Protein AF-A0A7W3Z6J3-F1 (afdb_monomer)

Nearest PDB structures (foldseek):
  6qvi-assembly2_B  TM=5.966E-01  e=2.739E+00  Thermus thermophilus HB27
  6qvi-assembly1_A  TM=5.813E-01  e=4.385E+00  Thermus thermophilus HB27
  6qvi-assembly3_C  TM=6.074E-01  e=8.375E+00  Thermus thermophilus HB27

Foldseek 3Di:
DDPVVVVVVVVVVVVVVCVVVVVCVVVVVVVLLAQDLVNLLVLLLVLLCVLCCVVQVNQKHKAADDVVPDDPLCVVQCPPQDWDFDADPVNATQKIWHWIWMDGNPPDPWTKIWIWIDHDLFIAIDIGGPDCDPVVVVVVVVSRVSCVVVVVSSSVSSVVSPD

Structure (mmCIF, N/CA/C/O backbone):
data_AF-A0A7W3Z6J3-F1
#
_entry.id   AF-A0A7W3Z6J3-F1
#
loop_
_atom_site.group_PDB
_atom_site.id
_atom_site.type_symbol
_atom_site.label_atom_id
_atom_site.label_alt_id
_atom_site.label_comp_id
_atom_site.label_asym_id
_atom_site.label_entity_id
_atom_site.label_seq_id
_atom_site.pdbx_PDB_ins_code
_atom_site.Cartn_x
_atom_site.Cartn_y
_atom_site.Cartn_z
_atom_site.occupancy
_atom_site.B_iso_or_equiv
_atom_site.auth_seq_id
_atom_site.auth_comp_id
_atom_site.auth_asym_id
_atom_site.auth_atom_id
_atom_site.pdbx_PDB_model_num
ATOM 1 N N . MET A 1 1 ? 14.261 28.502 54.634 1.00 57.59 1 MET A N 1
ATOM 2 C CA . MET A 1 1 ? 13.001 28.073 53.984 1.00 57.59 1 MET A CA 1
ATOM 3 C C . MET A 1 1 ? 12.516 26.815 54.696 1.00 57.59 1 MET A C 1
ATOM 5 O O . MET A 1 1 ? 13.295 25.884 54.820 1.00 57.59 1 MET A O 1
ATOM 9 N N . ASP A 1 2 ? 11.306 26.822 55.256 1.00 78.88 2 ASP A N 1
ATOM 10 C CA . ASP A 1 2 ? 10.804 25.761 56.146 1.00 78.88 2 ASP A CA 1
ATOM 11 C C . ASP A 1 2 ? 10.574 24.433 55.390 1.00 78.88 2 ASP A C 1
ATOM 13 O O . ASP A 1 2 ? 9.819 24.387 54.413 1.00 78.88 2 ASP A O 1
ATOM 17 N N . ILE A 1 3 ? 11.221 23.352 55.841 1.00 74.88 3 ILE A N 1
ATOM 18 C CA . ILE A 1 3 ? 11.189 22.010 55.228 1.00 74.88 3 ILE A CA 1
ATOM 19 C C . ILE A 1 3 ? 9.751 21.495 55.072 1.00 74.88 3 ILE A C 1
ATOM 21 O O . ILE A 1 3 ? 9.423 20.836 54.080 1.00 74.88 3 ILE A O 1
ATOM 25 N N . ASN A 1 4 ? 8.858 21.845 55.999 1.00 75.62 4 ASN A N 1
ATOM 26 C CA . ASN A 1 4 ? 7.459 21.428 55.939 1.00 75.62 4 ASN A CA 1
ATOM 27 C C . ASN A 1 4 ? 6.677 22.145 54.828 1.00 75.62 4 ASN A C 1
ATOM 29 O O . ASN A 1 4 ? 5.799 21.544 54.200 1.00 75.62 4 ASN A O 1
ATOM 33 N N . LYS A 1 5 ? 7.034 23.395 54.503 1.00 71.50 5 LYS A N 1
ATOM 34 C CA . LYS A 1 5 ? 6.463 24.114 53.351 1.00 71.50 5 LYS A CA 1
ATOM 35 C C . LYS A 1 5 ? 6.914 23.497 52.025 1.00 71.50 5 LYS A C 1
ATOM 37 O O . LYS A 1 5 ? 6.088 23.351 51.126 1.00 71.50 5 LYS A O 1
ATOM 42 N N . ILE A 1 6 ? 8.173 23.062 51.929 1.00 69.94 6 ILE A N 1
ATOM 43 C CA . ILE A 1 6 ? 8.730 22.411 50.728 1.00 69.94 6 ILE A CA 1
ATOM 44 C C . ILE A 1 6 ? 8.035 21.070 50.463 1.00 69.94 6 ILE A C 1
ATOM 46 O O . ILE A 1 6 ? 7.556 20.829 49.354 1.00 69.94 6 ILE A O 1
ATOM 50 N N . LYS A 1 7 ? 7.891 20.225 51.494 1.00 67.81 7 LYS A N 1
ATOM 51 C CA . LYS A 1 7 ? 7.186 18.934 51.381 1.00 67.81 7 LYS A CA 1
ATOM 52 C C . LYS A 1 7 ? 5.734 19.108 50.928 1.00 67.81 7 LYS A C 1
ATOM 54 O O . LYS A 1 7 ? 5.266 18.391 50.044 1.00 67.81 7 LYS A O 1
ATOM 59 N N . ARG A 1 8 ? 5.025 20.093 51.491 1.00 68.94 8 ARG A N 1
ATOM 60 C CA . ARG A 1 8 ? 3.631 20.389 51.130 1.00 68.94 8 ARG A CA 1
ATOM 61 C C . ARG A 1 8 ? 3.501 20.907 49.696 1.00 68.94 8 ARG A C 1
ATOM 63 O O . ARG A 1 8 ? 2.533 20.562 49.021 1.00 68.94 8 ARG A O 1
ATOM 70 N N . TYR A 1 9 ? 4.462 21.704 49.230 1.00 70.50 9 TYR A N 1
ATOM 71 C CA . TYR A 1 9 ? 4.506 22.186 47.851 1.00 70.50 9 TYR A CA 1
ATOM 72 C C . TYR A 1 9 ? 4.723 21.029 46.868 1.00 70.50 9 TYR A C 1
ATOM 74 O O . TYR A 1 9 ? 3.910 20.844 45.971 1.00 70.50 9 TYR A O 1
ATOM 82 N N . LEU A 1 10 ? 5.717 20.165 47.111 1.00 64.62 10 LEU A N 1
ATOM 83 C CA . LEU A 1 10 ? 5.982 18.980 46.283 1.00 64.62 10 LEU A CA 1
ATOM 84 C C . LEU A 1 10 ? 4.774 18.041 46.191 1.00 64.62 10 LEU A C 1
ATOM 86 O O . LEU A 1 10 ? 4.447 17.557 45.108 1.00 64.62 10 LEU A O 1
ATOM 90 N N . HIS A 1 11 ? 4.074 17.809 47.305 1.00 65.00 11 HIS A N 1
ATOM 91 C CA . HIS A 1 11 ? 2.881 16.965 47.307 1.00 65.00 11 HIS A CA 1
ATOM 92 C C . HIS A 1 11 ? 1.740 17.572 46.477 1.00 65.00 11 HIS A C 1
ATOM 94 O O . HIS A 1 11 ? 1.114 16.874 45.678 1.00 65.00 11 HIS A O 1
ATOM 100 N N . LYS A 1 12 ? 1.510 18.886 46.598 1.00 65.50 12 LYS A N 1
ATOM 101 C CA . LYS A 1 12 ? 0.519 19.597 45.779 1.00 65.50 12 LYS A CA 1
ATOM 102 C C . LYS A 1 12 ? 0.886 19.573 44.296 1.00 65.50 12 LYS A C 1
ATOM 104 O O . LYS A 1 12 ? 0.021 19.271 43.481 1.00 65.50 12 LYS A O 1
ATOM 109 N N . THR A 1 13 ? 2.148 19.810 43.947 1.00 62.69 13 THR A N 1
ATOM 110 C CA . THR A 1 13 ? 2.626 19.750 42.559 1.00 62.69 13 THR A CA 1
ATOM 111 C C . THR A 1 13 ? 2.463 18.349 41.978 1.00 62.69 13 THR A C 1
ATOM 113 O O . THR A 1 13 ? 1.960 18.206 40.868 1.00 62.69 13 THR A O 1
ATOM 116 N N . LYS A 1 14 ? 2.775 17.301 42.752 1.00 64.69 14 LYS A N 1
ATOM 117 C CA . LYS A 1 14 ? 2.550 15.906 42.352 1.00 64.69 14 LYS A CA 1
ATOM 118 C C . LYS A 1 14 ? 1.068 15.655 42.047 1.00 64.69 14 LYS A C 1
ATOM 120 O O . LYS A 1 14 ? 0.754 15.151 40.977 1.00 64.69 14 LYS A O 1
ATOM 125 N N . ILE A 1 15 ? 0.150 16.078 42.920 1.00 69.00 15 ILE A N 1
ATOM 126 C CA . ILE A 1 15 ? -1.302 15.945 42.691 1.00 69.00 15 ILE A CA 1
ATOM 127 C C . ILE A 1 15 ? -1.757 16.713 41.441 1.00 69.00 15 ILE A C 1
ATOM 129 O O . ILE A 1 15 ? -2.593 16.212 40.692 1.00 69.00 15 ILE A O 1
ATOM 133 N N . VAL A 1 16 ? -1.218 17.909 41.196 1.00 66.31 16 VAL A N 1
ATOM 134 C C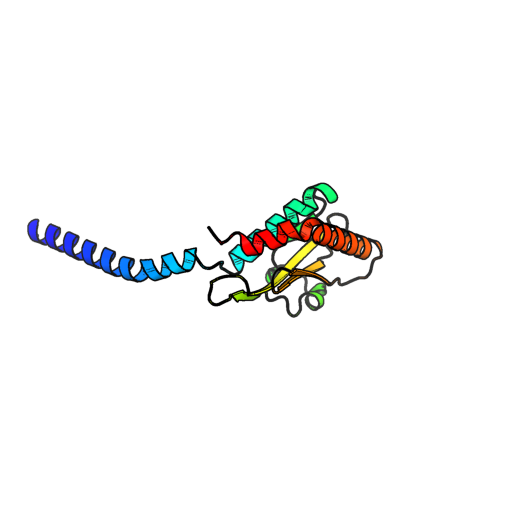A . VAL A 1 16 ? -1.546 18.710 40.006 1.00 66.31 16 VAL A CA 1
ATOM 135 C C . VAL A 1 16 ? -1.060 18.022 38.733 1.00 66.31 16 VAL A C 1
ATOM 137 O O . VAL A 1 16 ? -1.838 17.912 37.791 1.00 66.31 16 VAL A O 1
ATOM 140 N N . ILE A 1 17 ? 0.163 17.483 38.723 1.00 65.56 17 ILE A N 1
ATOM 141 C CA . ILE A 1 17 ? 0.696 16.710 37.593 1.00 65.56 17 ILE A CA 1
ATOM 142 C C . ILE A 1 17 ? -0.153 15.456 37.354 1.00 65.56 17 ILE A C 1
ATOM 144 O O . ILE A 1 17 ? -0.549 15.208 36.222 1.00 65.56 17 ILE A O 1
ATOM 148 N N . TYR A 1 18 ? -0.522 14.706 38.398 1.00 63.84 18 TYR A N 1
ATOM 149 C CA . TYR A 1 18 ? -1.393 13.532 38.250 1.00 63.84 18 TYR A CA 1
ATOM 150 C C . TYR A 1 18 ? -2.800 13.889 37.757 1.00 63.84 18 TYR A C 1
ATOM 152 O O . TYR A 1 18 ? -3.352 13.165 36.936 1.00 63.84 18 TYR A O 1
ATOM 160 N N . LYS A 1 19 ? -3.383 15.009 38.202 1.00 63.22 19 LYS A N 1
ATOM 161 C CA . LYS A 1 19 ? -4.675 15.495 37.686 1.00 63.22 19 LYS A CA 1
ATOM 162 C C . LYS A 1 19 ? -4.573 16.015 36.254 1.00 63.22 19 LYS A C 1
ATOM 164 O O . LYS A 1 19 ? -5.527 15.866 35.500 1.00 63.22 19 LYS A O 1
ATOM 169 N N . PHE A 1 20 ? -3.449 16.623 35.886 1.00 67.38 20 PHE A N 1
ATOM 170 C CA . PHE A 1 20 ? -3.175 17.068 34.525 1.00 67.38 20 PHE A CA 1
ATOM 171 C C . PHE A 1 20 ? -3.025 15.857 33.604 1.00 67.38 20 PHE A C 1
ATOM 173 O O . PHE A 1 20 ? -3.833 15.696 32.700 1.00 67.38 20 PHE A O 1
ATOM 180 N N . LEU A 1 21 ? -2.108 14.935 33.909 1.00 59.56 21 LEU A N 1
ATOM 181 C CA . LEU A 1 21 ? -1.907 13.688 33.163 1.00 59.56 21 LEU A CA 1
ATOM 182 C C . LEU A 1 21 ? -3.176 12.830 33.127 1.00 59.56 21 LEU A C 1
ATOM 184 O O . LEU A 1 21 ? -3.527 12.314 32.074 1.00 59.56 21 LEU A O 1
ATOM 188 N N . GLY A 1 22 ? -3.926 12.752 34.229 1.00 53.69 22 GLY A N 1
ATOM 189 C CA . GLY A 1 22 ? -5.205 12.044 34.311 1.00 53.69 22 GLY A CA 1
ATOM 190 C C . GLY A 1 22 ? -6.279 12.557 33.349 1.00 53.69 22 GLY A C 1
ATOM 191 O O . GLY A 1 22 ? -7.137 11.778 32.946 1.00 53.69 22 GLY A O 1
ATOM 192 N N . LYS A 1 23 ? -6.209 13.825 32.919 1.00 61.22 23 LYS A N 1
ATOM 193 C CA . LYS A 1 23 ? -7.064 14.372 31.850 1.00 61.22 23 LYS A CA 1
ATOM 194 C C . LYS A 1 23 ? -6.610 13.957 30.449 1.00 61.22 23 LYS A C 1
ATOM 196 O O . LYS A 1 23 ? -7.436 13.937 29.542 1.00 61.22 23 LYS A O 1
ATOM 201 N N . PHE A 1 24 ? -5.340 13.589 30.280 1.00 56.16 24 PHE A N 1
ATOM 202 C CA . PHE A 1 24 ? -4.808 13.056 29.025 1.00 56.16 24 PHE A CA 1
ATOM 203 C C . PHE A 1 24 ? -4.881 11.528 28.940 1.00 56.16 24 PHE A C 1
ATOM 205 O O . PHE A 1 24 ? -4.877 11.000 27.837 1.00 56.16 24 PHE A O 1
ATOM 212 N N . ILE A 1 25 ? -5.015 10.797 30.055 1.00 55.22 25 ILE A N 1
ATOM 213 C CA . ILE A 1 25 ? -5.169 9.327 30.042 1.00 55.22 25 ILE A CA 1
ATOM 214 C C . ILE A 1 25 ? -6.339 8.861 29.153 1.00 55.22 25 ILE A C 1
ATOM 216 O O . ILE A 1 25 ? -6.135 7.905 28.413 1.00 55.22 25 ILE A O 1
ATOM 220 N N . PRO A 1 26 ? -7.531 9.496 29.139 1.00 49.84 26 PRO A N 1
ATOM 221 C CA . PRO A 1 26 ? -8.592 9.151 28.190 1.00 49.84 26 PRO A CA 1
ATOM 222 C C . PRO A 1 26 ? -8.209 9.439 26.735 1.00 49.84 26 PRO A C 1
ATOM 224 O O . PRO A 1 26 ? -8.613 8.696 25.850 1.00 49.84 26 PRO A O 1
ATOM 227 N N . TYR A 1 27 ? -7.420 10.491 26.501 1.00 47.22 27 TYR A N 1
ATOM 228 C CA . TYR A 1 27 ? -6.905 10.881 25.185 1.00 47.22 27 TYR A CA 1
ATOM 229 C C . TYR A 1 27 ? -5.899 9.846 24.658 1.00 47.22 27 TYR A C 1
ATOM 231 O O . TYR A 1 27 ? -6.025 9.389 23.528 1.00 47.22 27 TYR A O 1
ATOM 239 N N . PHE A 1 28 ? -4.978 9.390 25.511 1.00 45.03 28 PHE A N 1
ATOM 240 C CA . PHE A 1 28 ? -4.009 8.344 25.185 1.00 45.03 28 PHE A CA 1
ATOM 241 C C . PHE A 1 28 ? -4.653 6.951 25.111 1.00 45.03 28 PHE A C 1
ATOM 243 O O . PHE A 1 28 ? -4.381 6.212 24.175 1.00 45.03 28 PHE A O 1
ATOM 250 N N . LYS A 1 29 ? -5.571 6.589 26.021 1.00 42.88 29 LYS A N 1
ATOM 251 C CA . LYS A 1 29 ? -6.322 5.315 25.947 1.00 42.88 29 LYS A CA 1
ATOM 252 C C . LYS A 1 29 ? -7.150 5.199 24.672 1.00 42.88 29 LYS A C 1
ATOM 254 O O . LYS A 1 29 ? -7.277 4.106 24.142 1.00 42.88 29 LYS A O 1
ATOM 259 N N . LYS A 1 30 ? -7.699 6.313 24.191 1.00 44.59 30 LYS A N 1
ATOM 260 C CA . LYS A 1 30 ? -8.377 6.376 22.898 1.00 44.59 30 LYS A CA 1
ATOM 261 C C . LYS A 1 30 ? -7.388 6.259 21.737 1.00 44.59 30 LYS A C 1
ATOM 263 O O . LYS A 1 30 ? -7.637 5.476 20.835 1.00 44.59 30 LYS A O 1
ATOM 268 N N . GLN A 1 31 ? -6.234 6.928 21.794 1.00 44.31 31 GLN A N 1
ATOM 269 C CA . GLN A 1 31 ? -5.175 6.790 20.780 1.00 44.31 31 GLN A CA 1
ATOM 270 C C . GLN A 1 31 ? -4.644 5.355 20.608 1.00 44.31 31 GLN A C 1
ATOM 272 O O . GLN A 1 31 ? -4.238 5.019 19.508 1.00 44.31 31 GLN A O 1
ATOM 277 N N . TYR A 1 32 ? -4.682 4.502 21.640 1.00 42.34 32 TYR A N 1
ATOM 278 C CA . TYR A 1 32 ? -4.299 3.084 21.518 1.00 42.34 32 TYR A CA 1
ATOM 279 C C . TYR A 1 32 ? -5.360 2.195 20.843 1.00 42.34 32 TYR A C 1
ATOM 281 O O . TYR A 1 32 ? -5.023 1.105 20.396 1.00 42.34 32 TYR A O 1
ATOM 289 N N . ILE A 1 33 ? -6.619 2.643 20.755 1.00 50.16 33 ILE A N 1
ATOM 290 C CA . ILE A 1 33 ? -7.712 1.900 20.096 1.00 50.16 33 ILE A CA 1
ATOM 291 C C . ILE A 1 33 ? -7.854 2.329 18.621 1.00 50.16 33 ILE A C 1
ATOM 293 O O . ILE A 1 33 ? -8.372 1.580 17.799 1.00 50.16 33 ILE A O 1
ATOM 297 N N . TYR A 1 34 ? -7.333 3.505 18.255 1.00 51.81 34 TYR A N 1
ATOM 298 C CA . TYR A 1 34 ? -7.348 4.018 16.887 1.00 51.81 34 TYR A CA 1
ATOM 299 C C . TYR A 1 34 ? -6.048 3.693 16.153 1.00 51.81 34 TYR A C 1
ATOM 301 O O . TYR A 1 34 ? -4.960 4.063 16.591 1.00 51.81 34 TYR A O 1
ATOM 309 N N . MET A 1 35 ? -6.150 3.071 14.981 1.00 63.22 35 MET A N 1
ATOM 310 C CA . MET A 1 35 ? -5.017 2.997 14.064 1.00 63.22 35 MET A CA 1
ATOM 311 C C . MET A 1 35 ? -4.783 4.411 13.508 1.00 63.22 35 MET A C 1
ATOM 313 O O . MET A 1 35 ? -5.640 4.982 12.832 1.00 63.22 35 MET A O 1
ATOM 317 N N . ALA A 1 36 ? -3.646 5.033 13.816 1.00 73.62 36 ALA A N 1
ATOM 318 C CA . ALA A 1 36 ? -3.231 6.205 13.051 1.00 73.62 36 ALA A CA 1
ATOM 319 C C . ALA A 1 36 ? -3.002 5.765 11.594 1.00 73.62 36 ALA A C 1
ATOM 321 O O . ALA A 1 36 ? -2.554 4.641 11.360 1.00 73.62 36 ALA A O 1
ATOM 322 N N . LEU A 1 37 ? -3.315 6.629 10.624 1.00 82.56 37 LEU A N 1
ATOM 323 C CA . LEU A 1 37 ? -3.096 6.367 9.195 1.00 82.56 37 LEU A CA 1
ATOM 324 C C . LEU A 1 37 ? -1.691 5.796 8.933 1.00 82.56 37 LEU A C 1
ATOM 326 O O . LEU A 1 37 ? -1.565 4.786 8.250 1.00 82.56 37 LEU A O 1
ATOM 330 N N . GLU A 1 38 ? -0.675 6.396 9.557 1.00 82.69 38 GLU A N 1
ATOM 331 C CA . GLU A 1 38 ? 0.731 5.975 9.496 1.00 82.69 38 GLU A CA 1
ATOM 332 C C . GLU A 1 38 ? 0.919 4.519 9.941 1.00 82.69 38 GLU A C 1
ATOM 334 O O . GLU A 1 38 ? 1.513 3.716 9.233 1.00 82.69 38 GLU A O 1
ATOM 339 N N . VAL A 1 39 ? 0.325 4.140 11.076 1.00 83.62 39 VAL A N 1
ATOM 340 C CA . VAL A 1 39 ? 0.427 2.786 11.639 1.00 83.62 39 VAL A CA 1
ATOM 341 C C . VAL A 1 39 ? -0.239 1.750 10.729 1.00 83.62 39 VAL A C 1
ATOM 343 O O . VAL A 1 39 ? 0.282 0.644 10.555 1.00 83.62 39 VAL A O 1
ATOM 346 N N . LEU A 1 40 ? -1.390 2.086 10.136 1.00 85.75 40 LEU A N 1
ATOM 347 C CA . LEU A 1 40 ? -2.041 1.202 9.170 1.00 85.75 40 LEU A CA 1
ATOM 348 C C . LEU A 1 40 ? -1.210 1.056 7.900 1.00 85.75 40 LEU A C 1
ATOM 350 O O . LEU A 1 40 ? -1.020 -0.059 7.413 1.00 85.75 40 LEU A O 1
ATOM 354 N N . GLN A 1 41 ? -0.693 2.168 7.394 1.00 88.00 41 GLN A N 1
ATOM 355 C CA . GLN A 1 41 ? 0.137 2.201 6.203 1.00 88.00 41 GLN A CA 1
ATOM 356 C C . GLN A 1 41 ? 1.416 1.371 6.390 1.00 88.00 41 GLN A C 1
ATOM 358 O O . GLN A 1 41 ? 1.707 0.524 5.546 1.00 88.00 41 GLN A O 1
ATOM 363 N N . ASP A 1 42 ? 2.101 1.508 7.528 1.00 88.31 42 ASP A N 1
ATOM 364 C CA . ASP A 1 42 ? 3.268 0.703 7.905 1.00 88.31 42 ASP A CA 1
ATOM 365 C C . ASP A 1 42 ? 2.959 -0.792 7.944 1.00 88.31 42 ASP A C 1
ATOM 367 O O . ASP A 1 42 ? 3.708 -1.622 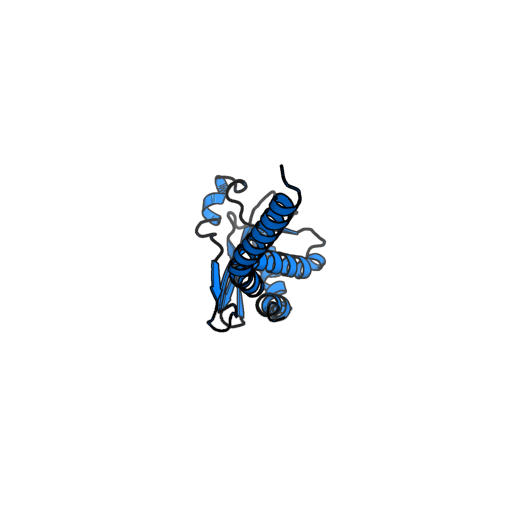7.422 1.00 88.31 42 ASP A O 1
ATOM 371 N N . LYS A 1 43 ? 1.833 -1.162 8.553 1.00 88.50 43 LYS A N 1
ATOM 372 C CA . LYS A 1 43 ? 1.442 -2.564 8.648 1.00 88.50 43 LYS A CA 1
ATOM 373 C C . LYS A 1 43 ? 1.147 -3.161 7.279 1.00 88.50 43 LYS A C 1
ATOM 375 O O . LYS A 1 43 ? 1.658 -4.231 6.965 1.00 88.50 43 LYS A O 1
ATOM 380 N N . ILE A 1 44 ? 0.355 -2.475 6.457 1.00 91.06 44 ILE A N 1
ATOM 381 C CA . ILE A 1 44 ? 0.021 -2.944 5.108 1.00 91.06 44 ILE A CA 1
ATOM 382 C C . ILE A 1 44 ? 1.281 -3.043 4.242 1.00 91.06 44 ILE A C 1
ATOM 384 O O . ILE A 1 44 ? 1.475 -4.055 3.569 1.00 91.06 44 ILE A O 1
ATOM 388 N N . LYS A 1 45 ? 2.190 -2.067 4.340 1.00 92.44 45 LYS A N 1
ATOM 389 C CA . LYS A 1 45 ? 3.520 -2.100 3.712 1.00 92.44 45 LYS A CA 1
ATOM 390 C C . LYS A 1 45 ? 4.310 -3.353 4.110 1.00 92.44 45 LYS A C 1
ATOM 392 O O . LYS A 1 45 ? 4.867 -4.030 3.242 1.00 92.44 45 LYS A O 1
ATOM 397 N N . ASN A 1 46 ? 4.335 -3.691 5.399 1.00 91.62 46 ASN A N 1
ATOM 398 C CA . ASN A 1 46 ? 5.047 -4.864 5.913 1.00 91.62 46 ASN A CA 1
ATOM 399 C C . ASN A 1 46 ? 4.436 -6.182 5.423 1.00 91.62 46 ASN A C 1
ATOM 401 O O . ASN A 1 46 ? 5.171 -7.090 5.036 1.00 91.62 46 ASN A O 1
ATOM 405 N N . GLU A 1 47 ? 3.109 -6.284 5.390 1.00 91.69 47 GLU A N 1
ATOM 406 C CA . GLU A 1 47 ? 2.419 -7.489 4.920 1.00 91.69 47 GLU A CA 1
ATOM 407 C C . GLU A 1 47 ? 2.610 -7.702 3.416 1.00 91.69 47 GLU A C 1
ATOM 409 O O . GLU A 1 47 ? 2.951 -8.804 2.989 1.00 91.69 47 GLU A O 1
ATOM 414 N N . ILE A 1 48 ? 2.500 -6.639 2.612 1.00 91.75 48 ILE A N 1
ATOM 415 C CA . ILE A 1 48 ? 2.813 -6.684 1.176 1.00 91.75 48 ILE A CA 1
ATOM 416 C C . ILE A 1 48 ? 4.267 -7.115 0.967 1.00 91.75 48 ILE A C 1
ATOM 418 O O . ILE A 1 48 ? 4.535 -8.045 0.205 1.00 91.75 48 ILE A O 1
ATOM 422 N N . SER A 1 49 ? 5.204 -6.498 1.691 1.00 91.06 49 SER A N 1
ATOM 423 C CA . SER A 1 49 ? 6.626 -6.848 1.617 1.00 91.06 49 SER A CA 1
ATOM 424 C C . SER A 1 49 ? 6.861 -8.318 1.959 1.00 91.06 49 SER A C 1
ATOM 426 O O . SER A 1 49 ? 7.576 -9.008 1.239 1.00 91.06 49 SER A O 1
ATOM 428 N N . SER A 1 50 ? 6.233 -8.820 3.024 1.00 90.44 50 SER A N 1
ATOM 429 C CA . SER A 1 50 ? 6.319 -10.218 3.457 1.00 90.44 50 SER A CA 1
ATOM 430 C C . SER A 1 50 ? 5.781 -11.181 2.394 1.00 90.44 50 SER A C 1
ATOM 432 O O . SER A 1 50 ? 6.441 -12.159 2.036 1.00 90.44 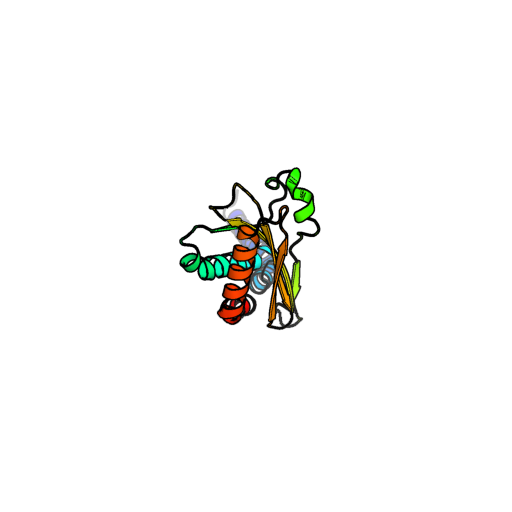50 SER A O 1
ATOM 434 N N . VAL A 1 51 ? 4.612 -10.867 1.827 1.00 90.94 51 VAL A N 1
ATOM 435 C CA . VAL A 1 51 ? 3.947 -11.667 0.793 1.00 90.94 51 VAL A CA 1
ATOM 436 C C . VAL A 1 51 ? 4.792 -11.785 -0.476 1.00 90.94 51 VAL A C 1
ATOM 438 O O . VAL A 1 51 ? 4.852 -12.877 -1.054 1.00 90.94 51 VAL A O 1
ATOM 441 N N . LEU A 1 52 ? 5.435 -10.690 -0.887 1.00 89.81 52 LEU A N 1
ATOM 442 C CA . LEU A 1 52 ? 6.184 -10.588 -2.141 1.00 89.81 52 LEU A CA 1
ATOM 443 C C . LEU A 1 52 ? 7.665 -10.974 -2.002 1.00 89.81 52 LEU A C 1
ATOM 445 O O . LEU A 1 52 ? 8.298 -11.315 -3.002 1.00 89.81 52 LEU A O 1
ATOM 449 N N . LYS A 1 53 ? 8.228 -10.974 -0.785 1.00 86.62 53 LYS A N 1
ATOM 450 C CA . LYS A 1 53 ? 9.663 -11.203 -0.532 1.00 86.62 53 LYS A CA 1
ATOM 451 C C . LYS A 1 53 ? 10.212 -12.454 -1.219 1.00 86.62 53 LYS A C 1
ATOM 453 O O . LYS A 1 53 ? 11.273 -12.387 -1.83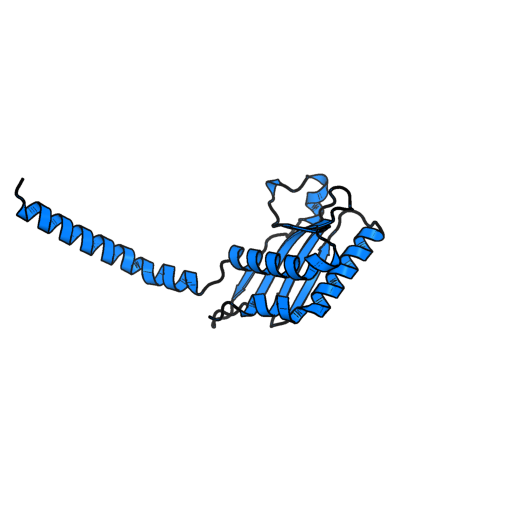7 1.00 86.62 53 LYS A O 1
ATOM 458 N N . ASN A 1 54 ? 9.490 -13.570 -1.110 1.00 81.94 54 ASN A N 1
ATOM 459 C CA . ASN A 1 54 ? 9.917 -14.860 -1.659 1.00 81.94 54 ASN A CA 1
ATOM 460 C C . ASN A 1 54 ? 9.762 -14.929 -3.185 1.00 81.94 54 ASN A C 1
ATOM 462 O O . ASN A 1 54 ? 10.558 -15.577 -3.848 1.00 81.94 54 ASN A O 1
ATOM 466 N N . GLU A 1 55 ? 8.764 -14.243 -3.745 1.00 82.88 55 GLU A N 1
ATOM 467 C CA . GLU A 1 55 ? 8.443 -14.291 -5.180 1.00 82.88 55 GLU A CA 1
ATOM 468 C C . GLU A 1 55 ? 9.408 -13.469 -6.035 1.00 82.88 55 GLU A C 1
ATOM 470 O O . GLU A 1 55 ? 9.611 -13.762 -7.214 1.00 82.88 55 GLU A O 1
ATOM 475 N N . PHE A 1 56 ? 10.007 -12.442 -5.431 1.00 82.44 56 PHE A N 1
ATOM 476 C CA . PHE A 1 56 ? 10.920 -11.526 -6.107 1.00 82.44 56 PHE A CA 1
ATOM 477 C C . PHE A 1 56 ? 12.355 -11.601 -5.572 1.00 82.44 56 PHE A C 1
ATOM 479 O O . PHE A 1 56 ? 13.188 -10.808 -5.997 1.00 82.44 56 PHE A O 1
ATOM 486 N N . ASN A 1 57 ? 12.679 -12.521 -4.651 1.00 76.19 57 ASN A N 1
ATOM 487 C CA . ASN A 1 57 ? 14.020 -12.684 -4.057 1.00 76.19 57 ASN A CA 1
ATOM 488 C C . ASN A 1 57 ? 14.646 -11.364 -3.550 1.00 76.19 57 ASN A C 1
ATOM 490 O O . ASN A 1 57 ? 15.848 -11.131 -3.672 1.00 76.19 57 ASN A O 1
ATOM 494 N N . GLY A 1 58 ? 13.829 -10.458 -3.005 1.00 66.81 58 GLY A N 1
ATOM 495 C CA . GLY A 1 58 ? 14.281 -9.127 -2.575 1.00 66.81 58 GLY A CA 1
ATOM 496 C C . GLY A 1 58 ? 14.561 -8.133 -3.714 1.00 66.81 58 GLY A C 1
ATOM 497 O O . GLY A 1 58 ? 15.133 -7.074 -3.461 1.00 66.81 58 GLY A O 1
ATOM 498 N N . GLY A 1 59 ? 14.151 -8.443 -4.945 1.00 76.25 59 GLY A N 1
ATOM 499 C CA . GLY A 1 59 ? 14.135 -7.590 -6.141 1.00 76.25 59 GLY A CA 1
ATOM 500 C C . GLY A 1 59 ? 13.073 -6.486 -6.130 1.00 76.25 59 GLY A C 1
ATOM 501 O O . GLY A 1 59 ? 12.759 -5.927 -7.173 1.00 76.25 59 GLY A O 1
ATOM 502 N N . PHE A 1 60 ? 12.504 -6.188 -4.967 1.00 83.44 60 PHE A N 1
ATOM 503 C CA . PHE A 1 60 ? 11.331 -5.346 -4.799 1.00 83.44 60 PHE A CA 1
ATOM 504 C C . PHE A 1 60 ? 11.478 -4.507 -3.533 1.00 83.44 60 PHE A C 1
ATOM 506 O O . PHE A 1 60 ? 11.912 -5.026 -2.500 1.00 83.44 60 PHE A O 1
ATOM 513 N N . ILE A 1 61 ? 11.089 -3.238 -3.608 1.00 85.81 61 ILE A N 1
ATOM 514 C CA . ILE A 1 61 ? 10.992 -2.324 -2.472 1.00 85.81 61 ILE A CA 1
ATOM 515 C C . ILE A 1 61 ? 9.642 -1.606 -2.564 1.00 85.81 61 ILE A C 1
ATOM 517 O O . ILE A 1 61 ? 9.276 -1.127 -3.635 1.00 85.81 61 ILE A O 1
ATOM 521 N N . ILE A 1 62 ? 8.912 -1.536 -1.450 1.00 87.94 62 ILE A N 1
ATOM 5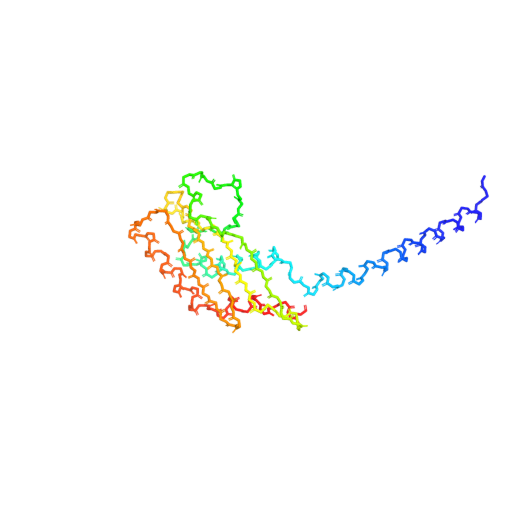22 C CA . ILE A 1 62 ? 7.701 -0.723 -1.310 1.00 87.94 62 ILE A CA 1
ATOM 523 C C . ILE A 1 62 ? 7.903 0.278 -0.179 1.00 87.94 62 ILE A C 1
ATOM 525 O O . ILE A 1 62 ? 8.291 -0.080 0.933 1.00 87.94 62 ILE A O 1
ATOM 529 N N . GLU A 1 63 ? 7.655 1.540 -0.484 1.00 87.69 63 GLU A N 1
ATOM 530 C CA . GLU A 1 63 ? 7.921 2.683 0.375 1.00 87.69 63 GLU A CA 1
ATOM 531 C C . GLU A 1 63 ? 6.706 3.606 0.408 1.00 87.69 63 GLU A C 1
ATOM 533 O O . GLU A 1 63 ? 5.816 3.558 -0.444 1.00 87.69 63 GLU A O 1
ATOM 538 N N . GLU A 1 64 ? 6.649 4.455 1.424 1.00 84.62 64 GLU A N 1
ATOM 539 C CA . GLU A 1 64 ? 5.642 5.506 1.490 1.00 84.62 64 GLU A CA 1
ATOM 540 C C . GLU A 1 64 ? 5.923 6.595 0.462 1.00 84.62 64 GLU A C 1
ATOM 542 O O . GLU A 1 64 ? 7.070 6.894 0.126 1.00 84.62 64 GLU A O 1
ATOM 547 N N . ILE A 1 65 ? 4.852 7.224 -0.018 1.00 81.94 65 ILE A N 1
ATOM 548 C CA . ILE A 1 65 ? 4.969 8.375 -0.903 1.00 81.94 65 ILE A CA 1
ATOM 549 C C . ILE A 1 65 ? 5.440 9.570 -0.078 1.00 81.94 65 ILE A C 1
ATOM 551 O O . ILE A 1 65 ? 4.659 10.215 0.617 1.00 81.94 65 ILE A O 1
ATOM 555 N N . ASN A 1 66 ? 6.733 9.868 -0.171 1.00 69.69 66 ASN A N 1
ATOM 556 C CA . ASN A 1 66 ? 7.308 11.095 0.353 1.00 69.69 66 ASN A CA 1
ATOM 557 C C . ASN A 1 66 ? 7.455 12.093 -0.800 1.00 69.69 66 ASN A C 1
ATOM 559 O O . ASN A 1 66 ? 8.255 11.873 -1.710 1.00 69.69 66 ASN A O 1
ATOM 563 N N . GLY A 1 67 ? 6.688 13.187 -0.766 1.00 58.81 67 GLY A N 1
ATOM 564 C CA . GLY A 1 67 ? 6.674 14.202 -1.828 1.00 58.81 67 GLY A CA 1
ATOM 565 C C . GLY A 1 67 ? 8.051 14.792 -2.157 1.00 58.81 67 GLY A C 1
ATOM 566 O O . GLY A 1 67 ? 8.266 15.230 -3.277 1.00 58.81 67 GLY A O 1
ATOM 567 N N . ASN A 1 68 ? 9.012 14.727 -1.229 1.00 58.28 68 ASN A N 1
ATOM 568 C CA . ASN A 1 68 ? 10.383 15.196 -1.453 1.00 58.28 68 ASN A CA 1
ATOM 569 C C . ASN A 1 68 ? 11.245 14.240 -2.302 1.00 58.28 68 ASN A C 1
ATOM 571 O O . ASN A 1 68 ? 12.343 14.615 -2.704 1.00 58.28 68 ASN A O 1
ATOM 575 N N . TYR A 1 69 ? 10.799 12.999 -2.517 1.00 62.09 69 TYR A N 1
ATOM 576 C CA . TYR A 1 69 ? 11.568 11.945 -3.191 1.00 62.09 69 TYR A CA 1
ATOM 577 C C . TYR A 1 69 ? 11.128 11.709 -4.645 1.00 62.09 69 TYR A C 1
ATOM 579 O O . TYR A 1 69 ? 11.833 11.052 -5.410 1.00 62.09 69 TYR A O 1
ATOM 587 N N . ILE A 1 70 ? 9.968 12.232 -5.047 1.00 71.75 70 ILE A N 1
ATOM 588 C CA . ILE A 1 70 ? 9.445 12.035 -6.400 1.00 71.75 70 ILE A CA 1
ATOM 589 C C . ILE A 1 70 ? 10.152 13.007 -7.345 1.00 71.75 70 ILE A C 1
ATOM 591 O O . ILE A 1 70 ? 9.997 14.218 -7.235 1.00 71.75 70 ILE A O 1
ATOM 595 N N . ASP A 1 71 ? 10.926 12.467 -8.287 1.00 75.25 71 ASP A N 1
ATOM 596 C CA . ASP A 1 71 ? 11.479 13.254 -9.389 1.00 75.25 71 ASP A CA 1
ATOM 597 C C . ASP A 1 71 ? 10.335 13.911 -10.178 1.00 75.25 71 ASP A C 1
ATOM 599 O O . ASP A 1 71 ? 9.362 13.243 -10.535 1.00 75.25 71 ASP A O 1
ATOM 603 N N . SER A 1 72 ? 10.482 15.202 -10.479 1.00 80.00 72 SER A N 1
ATOM 604 C CA . SER A 1 72 ? 9.543 16.025 -11.251 1.00 80.00 72 SER A CA 1
ATOM 605 C C . SER A 1 72 ? 8.983 15.339 -12.506 1.00 80.00 72 SER A C 1
ATOM 607 O O . SER A 1 72 ? 7.798 15.472 -12.811 1.00 80.00 72 SER A O 1
ATOM 609 N N . LYS A 1 73 ? 9.787 14.524 -13.210 1.00 80.50 73 LYS A N 1
ATOM 610 C CA . LYS A 1 73 ? 9.324 13.771 -14.395 1.00 80.50 73 LYS A CA 1
ATOM 611 C C . LYS A 1 73 ? 8.223 12.743 -14.095 1.00 80.50 73 LYS A C 1
ATOM 613 O O . LYS A 1 73 ? 7.495 12.347 -15.001 1.00 80.50 73 LYS A O 1
ATOM 618 N N . TYR A 1 74 ? 8.088 12.314 -12.841 1.00 80.56 74 TYR A N 1
ATOM 619 C CA . TYR A 1 74 ? 7.113 11.325 -12.386 1.00 80.56 74 TYR A CA 1
ATOM 620 C C . TYR A 1 74 ? 5.973 11.934 -11.556 1.00 80.56 74 TYR A C 1
ATOM 622 O O . TYR A 1 74 ? 5.072 11.203 -11.158 1.00 80.56 74 TYR A O 1
ATOM 630 N N . GLU A 1 75 ? 5.939 13.248 -11.314 1.00 81.25 75 GLU A N 1
ATOM 631 C CA . GLU A 1 75 ? 4.886 13.885 -10.499 1.00 81.25 75 GLU A CA 1
ATOM 632 C C . GLU A 1 75 ? 3.467 13.533 -10.972 1.00 81.25 75 GLU A C 1
ATOM 634 O O . GLU A 1 75 ? 2.591 13.239 -10.158 1.00 81.25 75 GLU A O 1
ATOM 639 N N . ASN A 1 76 ? 3.259 13.454 -12.290 1.00 81.75 76 ASN A N 1
ATOM 640 C CA . ASN A 1 76 ? 1.958 13.152 -12.890 1.00 81.75 76 ASN A CA 1
ATOM 641 C C . ASN A 1 76 ? 1.382 11.788 -12.475 1.00 81.75 76 ASN A C 1
ATOM 643 O O . ASN A 1 76 ? 0.166 11.657 -12.355 1.00 81.75 76 ASN A O 1
ATOM 647 N N . ILE A 1 77 ? 2.222 10.771 -12.240 1.00 83.81 77 ILE A N 1
ATOM 648 C CA . ILE A 1 77 ? 1.727 9.454 -11.797 1.00 83.81 77 ILE A CA 1
ATOM 649 C C . ILE A 1 77 ? 1.373 9.446 -10.308 1.00 83.81 77 ILE A C 1
ATOM 651 O O . ILE A 1 77 ? 0.633 8.572 -9.863 1.00 83.81 77 ILE A O 1
ATOM 655 N N . PHE A 1 78 ? 1.861 10.429 -9.550 1.00 82.69 78 PHE A N 1
ATOM 656 C CA . PHE A 1 78 ? 1.618 10.585 -8.120 1.00 82.69 78 PHE A CA 1
ATOM 657 C C . PHE A 1 78 ? 0.584 11.670 -7.791 1.00 82.69 78 PHE A C 1
ATOM 659 O O . PHE A 1 78 ? 0.410 12.007 -6.616 1.00 82.69 78 PHE A O 1
ATOM 666 N N . LEU A 1 79 ? -0.186 12.145 -8.772 1.00 78.62 79 LEU A N 1
ATOM 667 C CA . LEU A 1 79 ? -1.401 12.918 -8.509 1.00 78.62 79 LEU A CA 1
ATOM 668 C C . LEU A 1 79 ? -2.370 12.100 -7.634 1.00 78.62 79 LEU A C 1
ATOM 670 O O . LEU A 1 79 ? -2.416 10.870 -7.725 1.00 78.62 79 LEU A O 1
ATOM 674 N N . ASP A 1 80 ? -3.094 12.769 -6.733 1.00 78.50 80 ASP A N 1
ATOM 675 C CA . ASP A 1 80 ? -4.060 12.151 -5.809 1.00 78.50 80 ASP A CA 1
ATOM 676 C C . ASP A 1 80 ? -3.491 10.957 -5.017 1.00 78.50 80 ASP A C 1
ATOM 678 O O . ASP A 1 80 ? -4.096 9.890 -4.886 1.00 78.50 80 ASP A O 1
ATOM 682 N N . SER A 1 81 ? -2.266 11.114 -4.516 1.00 82.56 81 SER A N 1
ATOM 683 C CA . SER A 1 81 ? -1.556 10.090 -3.734 1.00 82.56 81 SER A CA 1
ATOM 684 C C . SER A 1 81 ? -1.783 10.184 -2.227 1.00 82.56 81 SER A C 1
ATOM 686 O O . SER A 1 81 ? -1.093 9.518 -1.456 1.00 82.56 81 SER A O 1
ATOM 688 N N . ALA A 1 82 ? -2.731 11.011 -1.787 1.00 82.94 82 ALA A N 1
ATOM 689 C CA . ALA A 1 82 ? -3.044 11.146 -0.374 1.00 82.94 82 ALA A CA 1
ATOM 690 C C . ALA A 1 82 ? -3.653 9.841 0.157 1.00 82.94 82 ALA A C 1
ATOM 692 O O . ALA A 1 82 ? -4.727 9.414 -0.274 1.00 82.94 82 ALA A O 1
ATOM 693 N N . SER A 1 83 ? -2.965 9.212 1.107 1.00 86.81 83 SER A N 1
ATOM 694 C CA . SER A 1 83 ? -3.519 8.074 1.830 1.00 86.81 83 SER A CA 1
ATOM 695 C C . SER A 1 83 ? -4.617 8.555 2.785 1.00 86.81 83 SER A C 1
ATOM 697 O O . SER A 1 83 ? -4.502 9.610 3.408 1.00 86.81 83 SER A O 1
ATOM 699 N N . SER A 1 84 ? -5.699 7.795 2.905 1.00 87.62 84 SER A N 1
ATOM 700 C CA . SER A 1 84 ? -6.835 8.121 3.766 1.00 87.62 84 SER A CA 1
ATOM 701 C C . SER A 1 84 ? -7.477 6.864 4.334 1.00 87.62 84 SER A C 1
ATOM 703 O O . SER A 1 84 ? -7.442 5.791 3.729 1.00 87.62 84 SER A O 1
ATOM 705 N N . VAL A 1 85 ? -8.067 6.998 5.522 1.00 87.50 85 VAL A N 1
ATOM 706 C CA . VAL A 1 85 ? -8.773 5.914 6.206 1.00 87.50 85 VAL A CA 1
ATOM 707 C C . VAL A 1 85 ? -10.042 6.459 6.834 1.00 87.50 85 VAL A C 1
ATOM 709 O O . VAL A 1 85 ? -10.044 7.532 7.438 1.00 87.50 85 VAL A O 1
ATOM 712 N N . ARG A 1 86 ? -11.115 5.684 6.716 1.00 85.88 86 ARG A N 1
ATOM 713 C CA . ARG A 1 86 ? -12.392 5.898 7.379 1.00 85.88 86 ARG A CA 1
ATOM 714 C C . ARG A 1 86 ? -12.673 4.736 8.316 1.00 85.88 86 ARG A C 1
ATOM 716 O O . ARG A 1 86 ? -12.454 3.579 7.960 1.00 85.88 86 ARG A O 1
ATOM 723 N N . TYR A 1 87 ? -13.193 5.057 9.492 1.00 80.44 87 TYR A N 1
ATOM 724 C CA . TYR A 1 87 ? -13.532 4.087 10.525 1.00 80.44 87 TYR A CA 1
ATOM 725 C C . TYR A 1 87 ? -15.042 4.063 10.770 1.00 80.44 87 TYR A C 1
ATOM 727 O O . TYR A 1 87 ? -15.694 5.109 10.768 1.00 80.44 87 TYR A O 1
ATOM 735 N N . LYS A 1 88 ? -15.579 2.868 11.021 1.00 78.69 88 LYS A N 1
ATOM 736 C CA . LYS A 1 88 ? -16.939 2.646 11.517 1.00 78.69 88 LYS A CA 1
ATOM 737 C C . LYS A 1 88 ? -17.050 3.098 12.976 1.00 78.69 88 LYS A C 1
ATOM 739 O O . LYS A 1 88 ? -16.058 3.237 13.687 1.00 78.69 88 LYS A O 1
ATOM 744 N N . THR A 1 89 ? -18.281 3.248 13.462 1.00 76.50 89 THR A N 1
ATOM 745 C CA . THR A 1 89 ? -18.573 3.609 14.865 1.00 76.50 89 THR A CA 1
ATOM 746 C C . THR A 1 89 ? -18.116 2.567 15.885 1.00 76.50 89 THR A C 1
ATOM 748 O O . THR A 1 89 ? -18.037 2.872 17.069 1.00 76.50 89 THR A O 1
ATOM 751 N N . ASN A 1 90 ? -17.873 1.332 15.441 1.00 71.50 90 ASN A N 1
ATOM 752 C CA . ASN A 1 90 ? -17.323 0.240 16.241 1.00 71.50 90 ASN A CA 1
ATOM 753 C C . ASN A 1 90 ? -15.796 0.106 16.082 1.00 71.50 90 ASN A C 1
ATOM 755 O O . ASN A 1 90 ? -15.254 -0.949 16.395 1.00 71.50 90 ASN A O 1
ATOM 759 N N . ASP A 1 91 ? -15.138 1.153 15.576 1.00 68.19 91 ASP A N 1
ATOM 760 C CA . ASP A 1 91 ? -13.684 1.295 15.451 1.00 68.19 91 ASP A CA 1
ATOM 761 C C . ASP A 1 91 ? -13.019 0.364 14.414 1.00 68.19 91 ASP A C 1
ATOM 763 O O . ASP A 1 91 ? -11.797 0.246 14.357 1.00 68.19 91 ASP A O 1
ATOM 767 N N . TYR A 1 92 ? -13.805 -0.261 13.530 1.00 74.81 92 TYR A N 1
ATOM 768 C CA . TYR A 1 92 ? -13.282 -1.029 12.393 1.00 74.81 92 TYR A CA 1
ATOM 769 C C . TYR A 1 92 ? -12.950 -0.104 11.227 1.00 74.81 92 TYR A C 1
ATOM 771 O O . TYR A 1 92 ? -13.679 0.856 10.981 1.00 74.81 92 TYR A O 1
ATOM 779 N N . VAL A 1 93 ? -11.906 -0.423 10.458 1.00 83.44 93 VAL A N 1
ATOM 780 C CA . VAL A 1 93 ? -11.691 0.223 9.157 1.00 83.44 93 VAL A CA 1
ATOM 781 C C . VAL A 1 93 ? -12.919 -0.052 8.284 1.00 83.44 93 VAL A C 1
ATOM 783 O O . VAL A 1 93 ? -13.252 -1.202 8.007 1.00 83.44 93 VAL A O 1
ATOM 786 N N . GLU A 1 94 ? -13.618 1.013 7.898 1.00 85.94 94 GLU A N 1
ATOM 787 C CA . GLU A 1 94 ? -14.743 0.970 6.961 1.00 85.94 94 GLU A CA 1
ATOM 788 C C . GLU A 1 94 ? -14.218 0.933 5.530 1.00 85.94 94 GLU A C 1
ATOM 790 O O . GLU A 1 94 ? -14.568 0.060 4.739 1.00 85.94 94 GLU A O 1
ATOM 795 N N . SER A 1 95 ? -13.330 1.880 5.234 1.00 89.00 95 SER A N 1
ATOM 796 C CA . SER A 1 95 ? -12.699 2.033 3.936 1.00 89.00 95 SER A CA 1
ATOM 797 C C . SER A 1 95 ? -11.328 2.670 4.092 1.00 89.00 95 SER A C 1
ATOM 799 O O . SER A 1 95 ? -11.135 3.524 4.959 1.00 89.00 95 SER A O 1
ATOM 801 N N . SER A 1 96 ? -10.393 2.345 3.213 1.00 89.50 96 SER A N 1
ATOM 802 C CA . SER A 1 96 ? -9.127 3.070 3.134 1.00 89.50 96 SER A CA 1
ATOM 803 C C . SER A 1 96 ? -8.593 3.111 1.720 1.00 89.50 96 SER A C 1
ATOM 805 O O . SER A 1 96 ? -8.779 2.167 0.961 1.00 89.50 96 SER A O 1
ATOM 807 N N . GLN A 1 97 ? -7.843 4.155 1.410 1.00 91.88 97 GLN A N 1
ATOM 808 C CA . GLN A 1 97 ? -6.974 4.209 0.248 1.00 91.88 97 GLN A CA 1
ATOM 809 C C . GLN A 1 97 ? -5.564 4.469 0.758 1.00 91.88 97 GLN A C 1
ATOM 811 O O . GLN A 1 97 ? -5.298 5.528 1.314 1.00 91.88 97 GLN A O 1
ATOM 816 N N . LEU A 1 98 ? -4.665 3.507 0.592 1.00 91.19 98 LEU A N 1
ATOM 817 C CA . LEU A 1 98 ? -3.266 3.628 0.993 1.00 91.19 98 LEU A CA 1
ATOM 818 C C . LEU A 1 98 ? -2.407 3.656 -0.263 1.00 91.19 98 LEU A C 1
ATOM 820 O O . LEU A 1 98 ? -2.478 2.737 -1.077 1.00 91.19 98 LEU A O 1
ATOM 824 N N . CYS A 1 99 ? -1.621 4.712 -0.434 1.00 91.50 99 CYS A N 1
ATOM 825 C CA . CYS A 1 99 ? -0.759 4.874 -1.594 1.00 91.50 99 CYS A CA 1
ATOM 826 C C . CYS A 1 99 ? 0.712 4.659 -1.214 1.00 91.50 99 CYS A C 1
ATOM 828 O O . CYS A 1 99 ? 1.184 5.121 -0.172 1.00 91.50 99 CYS A O 1
ATOM 830 N N . PHE A 1 100 ? 1.432 3.963 -2.087 1.00 91.56 100 PHE A N 1
ATOM 831 C CA . PHE A 1 100 ? 2.831 3.589 -1.926 1.00 91.56 100 PHE A CA 1
ATOM 832 C C . PHE A 1 100 ? 3.608 3.840 -3.220 1.00 91.56 100 PHE A C 1
ATOM 834 O O . PHE A 1 100 ? 3.033 3.859 -4.313 1.00 91.56 100 PHE A O 1
ATOM 841 N N . VAL A 1 101 ? 4.923 3.985 -3.085 1.00 89.56 101 VAL A N 1
ATOM 842 C CA . VAL A 1 101 ? 5.877 3.874 -4.189 1.00 89.56 101 VAL A CA 1
ATOM 843 C C . VAL A 1 101 ? 6.433 2.462 -4.188 1.00 89.56 101 VAL A C 1
ATOM 845 O O . VAL A 1 101 ? 6.877 1.960 -3.160 1.00 89.56 101 VAL A O 1
ATOM 848 N N . MET A 1 102 ? 6.428 1.823 -5.345 1.00 88.75 102 MET A N 1
ATOM 849 C CA . MET A 1 102 ? 7.002 0.507 -5.558 1.00 88.75 102 MET A CA 1
ATOM 850 C C . MET A 1 102 ? 8.144 0.608 -6.561 1.00 88.75 102 MET A C 1
ATOM 852 O O . MET A 1 102 ? 7.960 1.098 -7.673 1.00 88.75 102 MET A O 1
ATOM 856 N N . ASN A 1 103 ? 9.316 0.127 -6.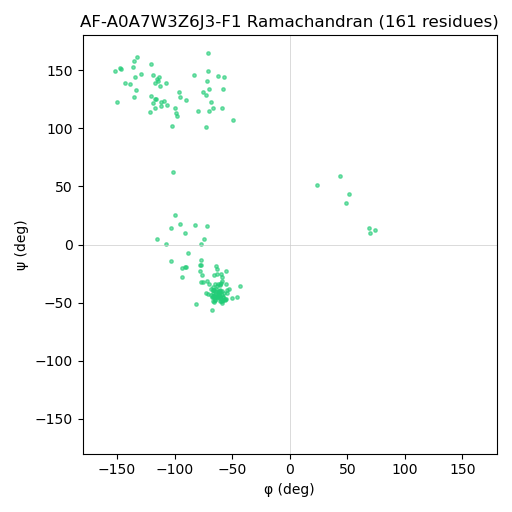163 1.00 84.56 103 ASN A N 1
ATOM 857 C CA . ASN A 1 103 ? 10.527 0.105 -6.969 1.00 84.56 103 ASN A CA 1
ATOM 858 C C . ASN A 1 103 ? 10.946 -1.351 -7.213 1.00 84.56 103 ASN A C 1
ATOM 860 O O . ASN A 1 103 ? 11.279 -2.087 -6.279 1.00 84.56 103 ASN A O 1
ATOM 864 N N . MET A 1 104 ? 10.954 -1.764 -8.480 1.00 82.06 104 MET A N 1
ATOM 865 C CA . MET A 1 104 ? 11.462 -3.073 -8.901 1.00 82.06 104 MET A CA 1
ATOM 866 C C . MET A 1 104 ? 12.951 -2.941 -9.223 1.00 82.06 104 MET A C 1
ATOM 868 O O . MET A 1 104 ? 13.322 -2.125 -10.060 1.00 82.06 104 MET A O 1
ATOM 872 N N . LYS A 1 105 ? 13.821 -3.736 -8.595 1.00 73.38 105 LYS A N 1
ATOM 873 C CA . LYS A 1 105 ? 15.286 -3.574 -8.703 1.00 73.38 105 LYS A CA 1
ATOM 874 C C . LYS A 1 105 ? 15.839 -3.776 -10.116 1.00 73.38 105 LYS A C 1
ATOM 876 O O . LYS A 1 105 ? 16.907 -3.255 -10.418 1.00 73.38 105 LYS A O 1
ATOM 881 N N . HIS A 1 106 ? 15.155 -4.544 -10.962 1.00 70.88 106 HIS A N 1
ATOM 882 C CA . HIS A 1 106 ? 15.556 -4.769 -12.354 1.00 70.88 106 HIS A CA 1
ATOM 883 C C . HIS A 1 106 ? 15.000 -3.725 -13.330 1.00 70.88 106 HIS A C 1
ATOM 885 O O . HIS A 1 106 ? 15.423 -3.707 -14.483 1.00 70.88 106 HIS A O 1
ATOM 891 N N . ASN A 1 107 ? 14.112 -2.835 -12.877 1.00 67.88 107 ASN A N 1
ATOM 892 C CA . ASN A 1 107 ? 13.621 -1.708 -13.662 1.00 67.88 107 ASN A CA 1
ATOM 893 C C . ASN A 1 107 ? 14.389 -0.453 -13.223 1.00 67.88 107 ASN A C 1
ATOM 895 O O . ASN A 1 107 ? 14.334 -0.058 -12.061 1.00 67.88 107 ASN A O 1
ATOM 899 N N . ILE A 1 108 ? 15.150 0.152 -14.140 1.00 67.94 108 ILE A N 1
ATOM 900 C CA . ILE A 1 108 ? 15.976 1.350 -13.896 1.00 67.94 108 ILE A CA 1
ATOM 901 C C . ILE A 1 108 ? 15.135 2.424 -13.194 1.00 67.94 108 ILE A C 1
ATOM 903 O O . ILE A 1 108 ? 14.294 3.014 -13.859 1.00 67.94 108 ILE A O 1
ATOM 907 N N . ASN A 1 109 ? 15.361 2.665 -11.889 1.00 68.25 109 ASN A N 1
ATOM 908 C CA . ASN A 1 109 ? 14.730 3.695 -11.039 1.00 68.25 109 ASN A CA 1
ATOM 909 C C . ASN A 1 109 ? 13.352 4.179 -11.538 1.00 68.25 109 ASN A C 1
ATOM 911 O O . ASN A 1 109 ? 13.130 5.382 -11.722 1.00 68.25 109 ASN A O 1
ATOM 915 N N . LEU A 1 110 ? 12.458 3.226 -11.820 1.00 79.44 110 LEU A N 1
ATOM 916 C CA . LEU A 1 110 ? 11.122 3.492 -12.328 1.00 79.44 110 LEU A CA 1
ATOM 917 C C . LEU A 1 110 ? 10.160 3.344 -11.152 1.00 79.44 110 LEU A C 1
ATOM 919 O O . LEU A 1 110 ? 9.850 2.211 -10.772 1.00 79.44 110 LEU A O 1
ATOM 923 N N . PRO A 1 111 ? 9.707 4.458 -10.561 1.00 83.75 111 PRO A N 1
ATOM 924 C CA . PRO A 1 111 ? 8.775 4.399 -9.458 1.00 83.75 111 PRO A CA 1
ATOM 925 C C . PRO A 1 111 ? 7.384 4.054 -9.991 1.00 83.75 111 PRO A C 1
ATOM 927 O O . PRO A 1 111 ? 6.888 4.652 -10.948 1.00 83.75 111 PRO A O 1
ATOM 930 N N . ILE A 1 112 ? 6.751 3.072 -9.362 1.00 87.94 112 ILE A N 1
ATOM 931 C CA . ILE A 1 112 ? 5.400 2.618 -9.681 1.00 87.94 112 ILE A CA 1
ATOM 932 C C . ILE A 1 112 ? 4.494 3.060 -8.536 1.00 87.94 112 ILE A C 1
ATOM 934 O O . ILE A 1 112 ? 4.740 2.704 -7.383 1.00 87.94 112 ILE A O 1
ATOM 938 N N . LYS A 1 113 ? 3.436 3.824 -8.822 1.00 89.25 113 LYS A N 1
ATOM 939 C CA . LYS A 1 113 ? 2.416 4.110 -7.807 1.00 89.25 113 LYS A CA 1
ATOM 940 C C . LYS A 1 113 ? 1.595 2.851 -7.584 1.00 89.25 113 LYS A C 1
ATOM 942 O O . LYS A 1 113 ? 1.057 2.292 -8.538 1.00 89.25 113 LYS A O 1
ATOM 947 N N . VAL A 1 114 ? 1.461 2.449 -6.327 1.00 91.06 114 VAL A N 1
ATOM 948 C CA . VAL A 1 114 ? 0.589 1.352 -5.907 1.00 91.06 114 VAL A CA 1
ATOM 949 C C . VAL A 1 114 ? -0.444 1.903 -4.945 1.00 91.06 114 VAL A C 1
ATOM 951 O O . VAL A 1 114 ? -0.095 2.459 -3.906 1.00 91.06 114 VAL A O 1
ATOM 954 N N . SER A 1 115 ? -1.719 1.743 -5.273 1.00 91.50 115 SER A N 1
ATOM 955 C CA . SER A 1 115 ? -2.833 2.120 -4.409 1.00 91.50 115 SER A CA 1
ATOM 956 C C . SER A 1 115 ? -3.553 0.869 -3.933 1.00 91.50 115 SER A C 1
ATOM 958 O O . SER A 1 115 ? -4.090 0.118 -4.741 1.00 91.50 115 SER A O 1
ATOM 960 N N . VAL A 1 116 ? -3.577 0.662 -2.620 1.00 91.06 116 VAL A N 1
ATOM 961 C CA . VAL A 1 116 ? -4.334 -0.400 -1.955 1.00 91.06 116 VAL A CA 1
ATOM 962 C C . VAL A 1 116 ? -5.630 0.212 -1.444 1.00 91.06 116 VAL A C 1
ATOM 964 O O . VAL A 1 116 ? -5.617 1.046 -0.536 1.00 91.06 116 VAL A O 1
ATOM 967 N N . ILE A 1 117 ? -6.744 -0.171 -2.057 1.00 90.25 117 ILE A N 1
ATOM 968 C CA . ILE A 1 117 ? -8.079 0.337 -1.747 1.00 90.25 117 ILE A CA 1
ATOM 969 C C . ILE A 1 117 ? -8.826 -0.760 -1.010 1.00 90.25 117 ILE A C 1
ATOM 971 O O . ILE A 1 117 ? -9.013 -1.834 -1.558 1.00 90.25 117 ILE A O 1
ATOM 975 N N . TYR A 1 118 ? -9.256 -0.493 0.212 1.00 89.25 118 TYR A N 1
ATOM 976 C CA . TYR A 1 118 ? -10.018 -1.421 1.037 1.00 89.25 118 TYR A CA 1
ATOM 977 C C . TYR A 1 118 ? -11.438 -0.898 1.233 1.00 89.25 118 TYR A C 1
ATOM 979 O O . TYR A 1 118 ? -11.618 0.288 1.524 1.00 89.25 118 TYR A O 1
ATOM 987 N N . LEU A 1 119 ? -12.425 -1.784 1.114 1.00 87.50 119 LEU A N 1
ATOM 988 C CA . LEU A 1 119 ? -13.828 -1.512 1.405 1.00 87.50 119 LEU A CA 1
ATOM 989 C C . LEU A 1 119 ? -14.504 -2.804 1.876 1.00 87.50 119 LEU A C 1
ATOM 991 O O . LEU A 1 119 ? -14.496 -3.794 1.152 1.00 87.50 119 LEU A O 1
ATOM 995 N N . ASP A 1 120 ? -15.093 -2.779 3.075 1.00 78.00 120 ASP A N 1
ATOM 996 C CA . ASP A 1 120 ? -15.938 -3.862 3.609 1.00 78.00 120 ASP A CA 1
ATOM 997 C C . ASP A 1 120 ? -15.389 -5.292 3.390 1.00 78.00 120 ASP A C 1
ATOM 999 O O . ASP A 1 120 ? -16.047 -6.152 2.808 1.00 78.00 120 ASP A O 1
ATOM 1003 N N . ASP A 1 121 ? -14.188 -5.564 3.911 1.00 77.94 121 ASP A N 1
ATOM 1004 C CA . ASP A 1 121 ? -13.505 -6.871 3.871 1.00 77.94 121 ASP A CA 1
ATOM 1005 C C . ASP A 1 121 ? -13.002 -7.335 2.495 1.00 77.94 121 ASP A C 1
ATOM 1007 O O . ASP A 1 121 ? -12.532 -8.471 2.363 1.00 77.94 121 ASP A O 1
ATOM 1011 N N . ASP A 1 122 ? -13.018 -6.469 1.488 1.00 83.00 122 ASP A N 1
ATOM 1012 C CA . ASP A 1 122 ? -12.313 -6.698 0.232 1.00 83.00 122 ASP A CA 1
ATOM 1013 C C . ASP A 1 122 ? -11.297 -5.588 -0.024 1.00 83.00 122 ASP A C 1
ATOM 1015 O O . ASP A 1 122 ? -11.419 -4.469 0.485 1.00 83.00 122 ASP A O 1
ATOM 1019 N N . PHE A 1 123 ? -10.270 -5.904 -0.810 1.00 88.19 123 PHE A N 1
ATOM 1020 C CA . PHE A 1 123 ? -9.355 -4.884 -1.294 1.00 88.19 123 PHE A CA 1
ATOM 1021 C C . PHE A 1 123 ? -9.029 -5.056 -2.766 1.00 88.19 123 PHE A C 1
ATOM 1023 O O . PHE A 1 123 ? -9.015 -6.155 -3.322 1.00 88.19 123 PHE A O 1
ATOM 1030 N N . GLU A 1 124 ? -8.702 -3.928 -3.367 1.00 90.62 124 GLU A N 1
ATOM 1031 C CA . GLU A 1 124 ? -8.238 -3.786 -4.728 1.00 90.62 124 GLU A CA 1
ATOM 1032 C C . GLU A 1 124 ? -6.830 -3.183 -4.708 1.00 90.62 124 GLU A C 1
ATOM 1034 O O . GLU A 1 124 ? -6.499 -2.358 -3.851 1.00 90.62 124 GLU A O 1
ATOM 1039 N N . VAL A 1 125 ? -5.995 -3.586 -5.664 1.00 90.44 125 VAL A N 1
ATOM 1040 C CA . VAL A 1 125 ? -4.682 -2.979 -5.893 1.00 90.44 125 VAL A CA 1
ATOM 1041 C C . VAL A 1 125 ? -4.690 -2.342 -7.268 1.00 90.44 125 VAL A C 1
ATOM 1043 O O . VAL A 1 125 ? -4.984 -3.011 -8.254 1.00 90.44 125 VAL A O 1
ATOM 1046 N N . LYS A 1 126 ? -4.356 -1.055 -7.332 1.00 91.38 126 LYS A N 1
ATOM 1047 C CA . LYS A 1 126 ? -4.208 -0.310 -8.584 1.00 91.38 126 LYS A CA 1
ATOM 1048 C C . LYS A 1 126 ? -2.766 0.118 -8.764 1.00 91.38 126 LYS A C 1
ATOM 1050 O O . LYS A 1 126 ? -2.124 0.543 -7.806 1.00 91.38 126 LYS A O 1
ATOM 1055 N N . PHE A 1 127 ? -2.295 0.044 -10.001 1.00 90.25 127 PHE A N 1
ATOM 1056 C CA . PHE A 1 127 ? -0.955 0.465 -10.388 1.00 90.25 127 PHE A CA 1
ATOM 1057 C C . PHE A 1 127 ? -1.039 1.677 -11.314 1.00 90.25 127 PHE A C 1
ATOM 1059 O O . PHE A 1 127 ? -1.947 1.780 -12.141 1.00 90.25 127 PHE A O 1
ATOM 1066 N N . SER A 1 128 ? -0.092 2.601 -11.198 1.00 89.31 128 SER A N 1
ATOM 1067 C CA . SER A 1 128 ? 0.112 3.662 -12.188 1.00 89.31 128 SER A CA 1
ATOM 1068 C C . SER A 1 128 ? 1.600 3.800 -12.484 1.00 89.31 128 SER A C 1
ATOM 1070 O O . SER A 1 128 ? 2.417 3.918 -11.570 1.00 89.31 128 SER A O 1
ATOM 1072 N N . VAL A 1 129 ? 1.945 3.744 -13.770 1.00 85.62 129 VAL A N 1
ATOM 1073 C CA . VAL A 1 129 ? 3.321 3.729 -14.283 1.00 85.62 129 VAL A CA 1
ATOM 1074 C C . VAL A 1 129 ? 3.489 4.792 -15.362 1.00 85.62 129 VAL A C 1
ATOM 1076 O O . VAL A 1 129 ? 2.545 5.083 -16.092 1.00 85.62 129 VAL A O 1
ATOM 1079 N N . HIS A 1 130 ? 4.681 5.387 -15.447 1.00 74.62 130 HIS A N 1
ATOM 1080 C CA . HIS A 1 130 ? 4.976 6.458 -16.407 1.00 74.62 130 HIS A CA 1
ATOM 1081 C C . HIS A 1 130 ? 5.207 5.932 -17.836 1.00 74.62 130 HIS A C 1
ATOM 1083 O O . HIS A 1 130 ? 4.839 6.597 -18.798 1.00 74.62 130 HIS A O 1
ATOM 1089 N N . GLU A 1 131 ? 5.765 4.723 -17.979 1.00 67.44 131 GLU A N 1
ATOM 1090 C CA . GLU A 1 131 ? 6.069 4.095 -19.270 1.00 67.44 131 GLU A CA 1
ATOM 1091 C C . GLU A 1 131 ? 5.618 2.628 -19.308 1.00 67.44 131 GLU A C 1
ATOM 1093 O O . GLU A 1 131 ? 5.698 1.904 -18.314 1.00 67.44 131 GLU A O 1
ATOM 1098 N N . VAL A 1 132 ? 5.151 2.185 -20.478 1.00 61.12 132 VAL A N 1
ATOM 1099 C CA . VAL A 1 132 ? 4.510 0.877 -20.692 1.00 61.12 132 VAL A CA 1
ATOM 1100 C C . VAL A 1 132 ? 5.496 -0.099 -21.340 1.00 61.12 132 VAL A C 1
ATOM 1102 O O . VAL A 1 132 ? 5.311 -0.556 -22.465 1.00 61.12 132 VAL A O 1
ATOM 1105 N N . GLY A 1 133 ? 6.594 -0.402 -20.649 1.00 66.19 133 GLY A N 1
ATOM 1106 C CA . GLY A 1 133 ? 7.401 -1.570 -21.004 1.00 66.19 133 GLY A CA 1
ATOM 1107 C C . GLY A 1 133 ? 6.629 -2.848 -20.662 1.00 66.19 133 GLY A C 1
ATOM 1108 O O . GLY A 1 133 ? 6.087 -2.950 -19.561 1.00 66.19 133 GLY A O 1
ATOM 1109 N N . THR A 1 134 ? 6.591 -3.835 -21.565 1.00 68.50 134 THR A N 1
ATOM 1110 C CA . THR A 1 134 ? 5.861 -5.105 -21.352 1.00 68.50 134 THR A CA 1
ATOM 1111 C C . THR A 1 134 ? 6.273 -5.803 -20.055 1.00 68.50 134 THR A C 1
ATOM 1113 O O . THR A 1 134 ? 5.417 -6.261 -19.309 1.00 68.50 134 THR A O 1
ATOM 1116 N N . ASN A 1 135 ? 7.564 -5.770 -19.715 1.00 79.94 135 ASN A N 1
ATOM 1117 C CA . ASN A 1 135 ? 8.088 -6.409 -18.505 1.00 79.94 135 ASN A CA 1
ATOM 1118 C C . ASN A 1 135 ? 7.559 -5.763 -17.210 1.00 79.94 135 ASN A C 1
ATOM 1120 O O . ASN A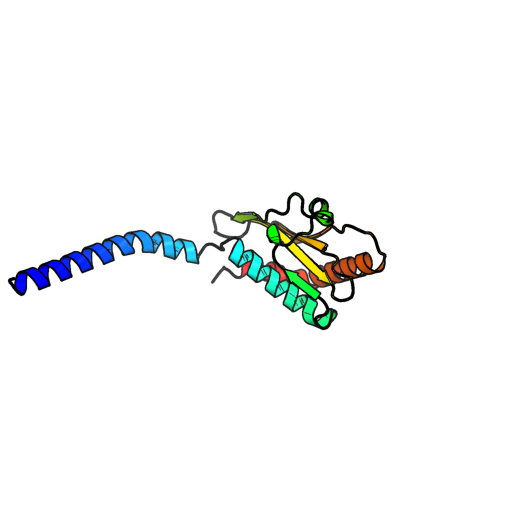 1 135 ? 7.242 -6.469 -16.259 1.00 79.94 135 AS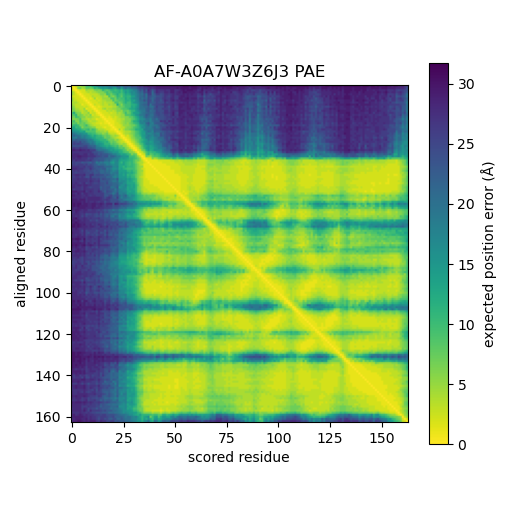N A O 1
ATOM 1124 N N . VAL A 1 136 ? 7.423 -4.430 -17.175 1.00 80.81 136 VAL A N 1
ATOM 1125 C CA . VAL A 1 136 ? 6.892 -3.703 -16.004 1.00 80.81 136 VAL A CA 1
ATOM 1126 C C . VAL A 1 136 ? 5.421 -4.051 -15.792 1.00 80.81 136 VAL A C 1
ATOM 1128 O O . VAL A 1 136 ? 4.970 -4.220 -14.659 1.00 80.81 136 VAL A O 1
ATOM 1131 N N . PHE A 1 137 ? 4.671 -4.171 -16.887 1.00 83.88 137 PHE A N 1
ATOM 1132 C CA . PHE A 1 137 ? 3.273 -4.574 -16.844 1.00 83.88 137 PHE A CA 1
ATOM 1133 C C . PHE A 1 137 ? 3.117 -6.023 -16.365 1.00 83.88 137 PHE A C 1
ATOM 1135 O O . PHE A 1 137 ? 2.305 -6.280 -15.476 1.00 83.88 137 PHE A O 1
ATOM 1142 N N . ASP A 1 138 ? 3.935 -6.945 -16.878 1.00 85.56 138 ASP A N 1
ATOM 1143 C CA . ASP A 1 138 ? 3.952 -8.345 -16.443 1.00 85.56 138 ASP A CA 1
ATOM 1144 C C . ASP A 1 138 ? 4.292 -8.475 -14.951 1.00 85.56 138 ASP A C 1
ATOM 1146 O O . ASP A 1 138 ? 3.638 -9.233 -14.228 1.00 85.56 138 ASP A O 1
ATOM 1150 N N . ASP A 1 139 ? 5.254 -7.686 -14.459 1.00 86.12 139 ASP A N 1
ATOM 1151 C CA . ASP A 1 139 ? 5.573 -7.602 -13.033 1.00 86.12 139 ASP A CA 1
ATOM 1152 C C . ASP A 1 139 ? 4.372 -7.115 -12.215 1.00 86.12 139 ASP A C 1
ATOM 1154 O O . ASP A 1 139 ? 4.022 -7.740 -11.213 1.00 86.12 139 ASP A O 1
ATOM 1158 N N . CYS A 1 140 ? 3.710 -6.031 -12.642 1.00 88.69 140 CYS A N 1
ATOM 1159 C CA . CYS A 1 140 ? 2.531 -5.497 -11.957 1.00 88.69 140 CYS A CA 1
ATOM 1160 C C . CYS A 1 140 ? 1.395 -6.526 -11.919 1.00 88.69 140 CYS A C 1
ATOM 1162 O O . CYS A 1 140 ? 0.819 -6.752 -10.856 1.00 88.69 140 CYS A O 1
ATOM 1164 N N . MET A 1 141 ? 1.124 -7.212 -13.034 1.00 89.69 141 MET A N 1
ATOM 1165 C CA . MET A 1 141 ? 0.132 -8.290 -13.085 1.00 89.69 141 MET A CA 1
ATOM 1166 C C . MET A 1 141 ? 0.498 -9.446 -12.151 1.00 89.69 141 MET A C 1
ATOM 1168 O O . MET A 1 141 ? -0.369 -10.000 -11.472 1.00 89.69 141 MET A O 1
ATOM 1172 N N . LYS A 1 142 ? 1.783 -9.817 -12.086 1.00 90.62 142 LYS A N 1
ATOM 1173 C CA . LYS A 1 142 ? 2.256 -10.864 -11.177 1.00 90.62 142 LYS A CA 1
ATOM 1174 C C . LYS A 1 142 ? 2.071 -10.443 -9.717 1.00 90.62 142 LYS A C 1
ATOM 1176 O O . LYS A 1 142 ? 1.557 -11.236 -8.930 1.00 90.62 142 LYS A O 1
ATOM 1181 N N . VAL A 1 143 ? 2.437 -9.208 -9.361 1.00 91.25 143 VAL A N 1
ATOM 1182 C CA . VAL A 1 143 ? 2.221 -8.643 -8.018 1.00 91.25 143 VAL A CA 1
ATOM 1183 C C . VAL A 1 143 ? 0.734 -8.647 -7.670 1.00 91.25 143 VAL A C 1
ATOM 1185 O O . VAL A 1 143 ? 0.358 -9.160 -6.617 1.00 91.25 143 VAL A O 1
ATOM 1188 N N . GLU A 1 144 ? -0.117 -8.135 -8.559 1.00 92.56 144 GLU A N 1
ATOM 1189 C CA . GLU A 1 144 ? -1.567 -8.094 -8.368 1.00 92.56 144 GLU A CA 1
ATOM 1190 C C . GLU A 1 144 ? -2.136 -9.490 -8.107 1.00 92.56 144 GLU A C 1
ATOM 1192 O O . GLU A 1 144 ? -2.886 -9.691 -7.150 1.00 92.56 144 GLU A O 1
ATOM 1197 N N . LYS A 1 145 ? -1.732 -10.474 -8.919 1.00 93.50 145 LYS A N 1
ATOM 1198 C CA . LYS A 1 145 ? -2.151 -11.867 -8.772 1.00 93.50 145 LYS A CA 1
ATOM 1199 C C . LYS A 1 145 ? -1.741 -12.438 -7.416 1.00 93.50 145 LYS A C 1
ATOM 1201 O O . LYS A 1 145 ? -2.585 -12.983 -6.714 1.00 93.50 145 LYS A O 1
ATOM 1206 N N . ILE A 1 146 ? -0.481 -12.268 -7.012 1.00 92.75 146 ILE A N 1
ATOM 1207 C CA . ILE A 1 146 ? 0.013 -12.777 -5.724 1.00 92.75 146 ILE A CA 1
ATOM 1208 C C . ILE A 1 146 ? -0.749 -12.141 -4.552 1.00 92.75 146 ILE A C 1
ATOM 1210 O O . ILE A 1 146 ? -1.119 -12.838 -3.604 1.00 92.75 146 ILE A O 1
ATOM 1214 N N . LEU A 1 147 ? -0.994 -10.828 -4.600 1.00 92.06 147 LEU A N 1
ATOM 1215 C CA . LEU A 1 147 ? -1.731 -10.124 -3.549 1.00 92.06 147 LEU A CA 1
ATOM 1216 C C . LEU A 1 147 ? -3.198 -10.571 -3.491 1.00 92.06 147 LEU A C 1
ATOM 1218 O O . LEU A 1 147 ? -3.716 -10.773 -2.393 1.00 92.06 147 LEU A O 1
ATOM 1222 N N . LYS A 1 148 ? -3.840 -10.808 -4.643 1.00 91.06 148 LYS A N 1
ATOM 1223 C CA . LYS A 1 148 ? -5.192 -11.387 -4.725 1.00 91.06 148 LYS A CA 1
ATOM 1224 C C . LYS A 1 148 ? -5.245 -12.808 -4.159 1.00 91.06 148 LYS A C 1
ATOM 1226 O O . LYS A 1 148 ? -6.123 -13.106 -3.350 1.00 91.06 148 LYS A O 1
ATOM 1231 N N . ASP A 1 149 ? -4.282 -13.659 -4.507 1.00 91.81 149 ASP A N 1
ATOM 1232 C CA . ASP A 1 149 ? -4.200 -15.039 -4.009 1.00 91.81 149 ASP A CA 1
ATOM 1233 C C . ASP A 1 149 ? -4.004 -15.071 -2.483 1.00 91.81 149 ASP A C 1
ATOM 1235 O O . ASP A 1 149 ? -4.577 -15.900 -1.771 1.00 91.81 149 ASP A O 1
ATOM 1239 N N . LYS A 1 150 ? -3.241 -14.112 -1.946 1.00 90.25 150 LYS A N 1
ATOM 1240 C CA . LYS A 1 150 ? -2.989 -13.969 -0.505 1.00 90.25 150 LYS A CA 1
ATOM 1241 C C . LYS A 1 150 ? -3.861 -12.905 0.158 1.00 90.25 150 LYS A C 1
ATOM 1243 O O . LYS A 1 150 ? -3.505 -12.400 1.226 1.00 90.25 150 LYS A O 1
ATOM 1248 N N . LYS A 1 151 ? -5.036 -12.604 -0.412 1.00 89.12 151 LYS A N 1
ATOM 1249 C CA . LYS A 1 151 ? -5.842 -11.462 0.039 1.00 89.12 151 LYS A CA 1
ATOM 1250 C C . LYS A 1 151 ? -6.253 -11.516 1.507 1.00 89.12 151 LYS A C 1
ATOM 1252 O O . LYS A 1 151 ? -6.351 -10.492 2.172 1.00 89.12 151 LYS A O 1
ATOM 1257 N N . HIS A 1 152 ? -6.440 -12.721 2.038 1.00 88.69 152 HIS A N 1
ATOM 1258 C CA . HIS A 1 152 ? -6.782 -12.945 3.439 1.00 88.69 152 HIS A CA 1
ATOM 1259 C C . HIS A 1 152 ? -5.713 -12.417 4.412 1.00 88.69 152 HIS A C 1
ATOM 1261 O O . HIS A 1 152 ? -6.074 -11.929 5.476 1.00 88.69 152 HIS A O 1
ATOM 1267 N N . ILE A 1 153 ? -4.422 -12.468 4.056 1.00 88.69 153 ILE A N 1
ATOM 1268 C CA . ILE A 1 153 ? -3.326 -11.956 4.898 1.00 88.69 153 ILE A CA 1
ATOM 1269 C C . ILE A 1 153 ? -3.434 -10.433 5.007 1.00 88.69 153 ILE A C 1
ATOM 1271 O O . ILE A 1 153 ? -3.458 -9.883 6.107 1.00 88.69 153 ILE A O 1
ATOM 1275 N N . ILE A 1 154 ? -3.598 -9.765 3.862 1.00 87.62 154 ILE A N 1
ATOM 1276 C CA . ILE A 1 154 ? -3.733 -8.307 3.790 1.00 87.62 154 ILE A CA 1
ATOM 1277 C C . ILE A 1 154 ? -5.035 -7.849 4.469 1.00 87.62 154 ILE A C 1
ATOM 1279 O O . ILE A 1 154 ? -5.012 -6.944 5.297 1.00 87.62 154 ILE A O 1
ATOM 1283 N N . ASN A 1 155 ? -6.159 -8.527 4.221 1.00 87.19 155 ASN A N 1
ATOM 1284 C CA . ASN A 1 155 ? -7.434 -8.247 4.893 1.00 87.19 155 ASN A CA 1
ATOM 1285 C C . ASN A 1 155 ? -7.353 -8.434 6.409 1.00 87.19 155 ASN A C 1
ATOM 1287 O O . ASN A 1 155 ? -7.910 -7.641 7.167 1.00 87.19 155 ASN A O 1
ATOM 1291 N N . ASN A 1 156 ? -6.634 -9.454 6.880 1.00 83.88 156 ASN A N 1
ATOM 1292 C CA . ASN A 1 156 ? -6.403 -9.624 8.307 1.00 83.88 156 ASN A CA 1
ATOM 1293 C C . ASN A 1 156 ? -5.619 -8.442 8.881 1.00 83.88 156 ASN A C 1
ATOM 1295 O O . ASN A 1 156 ? -5.900 -8.024 9.996 1.00 83.88 156 ASN A O 1
ATOM 1299 N N . ALA A 1 157 ? -4.695 -7.834 8.141 1.00 83.50 157 ALA A N 1
ATOM 1300 C CA . ALA A 1 157 ? -3.964 -6.667 8.622 1.00 83.50 157 ALA A CA 1
ATOM 1301 C C . ALA A 1 157 ? -4.888 -5.480 8.953 1.00 83.50 157 ALA A C 1
ATOM 1303 O O . ALA A 1 157 ? -4.699 -4.872 10.015 1.00 83.50 157 ALA A O 1
ATOM 1304 N N . PHE A 1 158 ? -5.920 -5.249 8.126 1.00 80.50 158 PHE A N 1
ATOM 1305 C CA . PHE A 1 158 ? -7.005 -4.285 8.367 1.00 80.50 158 PHE A CA 1
ATOM 1306 C C . PHE A 1 158 ? -7.896 -4.662 9.570 1.00 80.50 158 PHE A C 1
ATOM 1308 O O . PHE A 1 158 ? -8.459 -3.782 10.218 1.00 80.50 158 PHE A O 1
ATOM 1315 N N . LYS A 1 159 ? -7.990 -5.957 9.915 1.00 71.62 159 LYS A N 1
ATOM 1316 C CA . LYS A 1 159 ? -8.813 -6.487 11.027 1.00 71.62 159 LYS A CA 1
ATOM 1317 C C . LYS A 1 159 ? -8.075 -6.645 12.364 1.00 71.62 159 LYS A C 1
ATOM 1319 O O . LYS A 1 159 ? -8.701 -6.593 13.419 1.00 71.62 159 LYS A O 1
ATOM 1324 N N . THR A 1 160 ? -6.761 -6.871 12.354 1.00 58.41 160 THR A N 1
ATOM 1325 C CA . THR A 1 160 ? -5.970 -7.332 13.516 1.00 58.41 160 THR A CA 1
ATOM 1326 C C . THR A 1 160 ? -5.715 -6.249 14.584 1.00 58.41 160 THR A C 1
ATOM 1328 O O . THR A 1 160 ? -5.069 -6.531 15.580 1.00 58.41 160 THR A O 1
ATOM 1331 N N . TYR A 1 161 ? -6.266 -5.035 14.475 1.00 57.03 161 TYR A N 1
ATOM 1332 C CA . TYR A 1 161 ? -6.285 -4.060 15.593 1.00 57.03 161 TYR A CA 1
ATOM 1333 C C . TYR A 1 161 ? -7.422 -4.298 16.601 1.00 57.03 161 TYR A C 1
ATOM 1335 O O . TYR A 1 161 ? -7.756 -3.445 17.412 1.00 57.03 161 TYR A O 1
ATOM 1343 N N . LYS A 1 162 ? -8.009 -5.496 16.565 1.00 48.91 162 LYS A N 1
ATOM 1344 C CA . LYS A 1 162 ? -9.076 -5.948 17.459 1.00 48.91 162 LYS A CA 1
ATOM 1345 C C . LYS A 1 162 ? -8.595 -6.360 18.867 1.00 48.91 162 LYS A C 1
ATOM 1347 O O . LYS A 1 162 ? -9.425 -6.811 19.650 1.00 48.91 162 LYS A O 1
ATOM 1352 N N . GLN A 1 163 ? -7.305 -6.293 19.199 1.00 35.34 163 GLN A N 1
ATOM 1353 C CA . GLN A 1 163 ? -6.791 -6.876 20.450 1.00 35.34 163 GLN A CA 1
ATOM 1354 C C . GLN A 1 163 ? -6.238 -5.838 21.415 1.00 35.34 163 GLN A C 1
ATOM 1356 O O . GLN A 1 163 ? -5.290 -5.126 21.024 1.00 35.34 163 GLN A O 1
#

pLDDT: mean 77.53, std 13.39, range [35.34, 93.5]

Solvent-accessible surface area (backbone atoms only — not comparable to full-atom values): 9474 Å² total; per-resi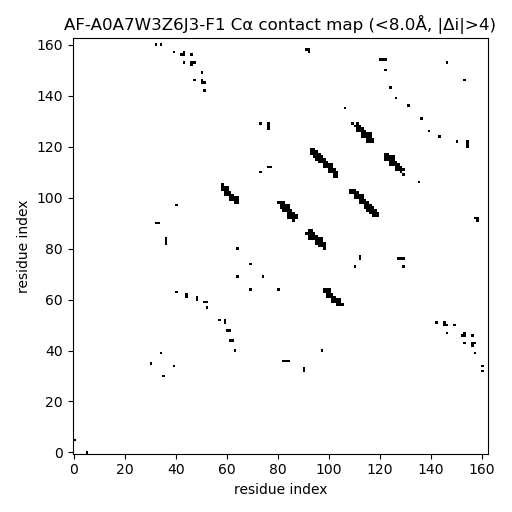due (Å²): 131,65,68,70,60,52,54,52,48,54,52,50,50,50,52,50,50,52,56,53,50,57,67,44,48,63,56,53,59,48,54,75,62,48,77,49,69,66,59,48,49,52,50,52,50,50,49,54,48,62,71,44,36,79,81,47,74,66,41,58,46,74,42,73,72,50,82,90,74,59,53,76,95,52,46,79,56,53,58,92,51,75,59,47,74,41,65,41,100,85,66,42,67,42,33,33,38,42,41,30,34,33,38,42,70,89,44,82,92,50,66,26,34,37,35,43,36,36,48,80,90,44,72,49,79,46,78,38,64,90,70,90,49,69,67,61,51,52,50,49,53,50,52,50,50,52,50,61,78,44,38,66,61,57,47,41,62,68,55,65,74,77,119

Radius of gyration: 22.79 Å; Cα contacts (8 Å, |Δi|>4): 173; chains: 1; bounding box: 34×43×78 Å

Secondary structure (DSSP, 8-state):
--HHHHHHHHHHHHHHHHHHHHHHHHHHHHHTTS--HHHHHHHHHHHHHHHHHTTTTT-EEEEE--TTTS-GGGGGGGTT---EEEE-TTS-EEEEEEEEEEEETTSTT-EEEEEEEEETTEEEEEEE-SS--HHHHHHHHHHHHHHHHTHHHHHHHHHGGG-

Sequence (163 aa):
MDINKIKRYLHKTKIVIYKFLGKFIPYFKKQYIYMALEVLQDKIKNEISSVLKNEFNGGFIIEEINGNYIDSKYENIFLDSASSVRYKTNDYVESSQLCFVMNMKHNINLPIKVSVIYLDDDFEVKFSVHEVGTNVFDDCMKVEKILKDKKHIINNAFKTYKQ

Mean predicted aligned error: 11.89 Å